Protein AF-A0A9E4Y314-F1 (afdb_monomer)

Nearest PDB structures (foldseek):
  3gw4-assembly1_A  TM=5.616E-01  e=1.636E-01  Deinococcus radiodurans R1 = ATCC 13939 = DSM 20539
  3q15-assembly1_A-2  TM=6.155E-01  e=6.252E-01  Bacillus subtilis
  4i1a-assembly3_A  TM=6.373E-01  e=1.222E+00  Bacillus subtilis subsp. subtilis str. 168
  8rte-assembly1_A  TM=6.343E-01  e=1.282E+00  Bacillus phage phi105
  8rsv-assembly2_B  TM=5.060E-01  e=5.960E-01  Bacillus phage phi3T

Solvent-accessible surface area (backbone atoms only — not comparable to full-atom values): 9136 Å² total; per-residue (Å²): 133,78,96,61,68,40,70,50,34,52,49,45,53,49,35,52,49,24,50,75,70,67,37,61,63,64,42,47,54,53,48,53,54,30,49,52,42,27,74,73,66,38,61,62,30,52,67,39,37,38,31,42,35,49,12,49,49,27,44,64,71,66,39,20,60,58,13,33,70,32,28,57,74,34,62,79,49,49,73,79,38,40,64,55,70,80,72,48,46,60,60,50,52,51,39,41,51,21,22,54,74,50,68,38,18,68,62,31,32,54,53,36,54,55,49,48,75,78,44,88,44,56,68,52,37,39,52,35,17,52,20,30,45,72,62,71,35,60,71,60,14,51,53,33,39,52,50,21,53,53,50,42,57,76,75,64,76,82,50,75,66,60,58,54,48,55,54,57,66,67,68,76,116

Radius of gyration: 17.73 Å; Cα contacts (8 Å, |Δi|>4): 183; chains: 1; bounding box: 46×33×45 Å

Mean predicted aligned error: 6.97 Å

Secondary structure (DSSP, 8-state):
--SS--HHHHHHHHHHHHHHHT-HHHHHHHHHHHHHHHHTT-HHIIIIIHHHHHHHHHHHTT-HHHHHHHHHHHHTTGGGG-S-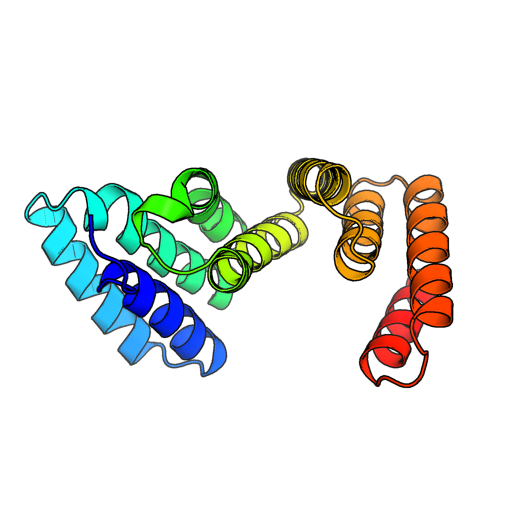HHHHHHHHHHHHHHHHHTT-HHHHHHHHHHHHHHS--HHHHHHHHHHHHHTT-HHHHHHHHHHHHHHHHHHH---HHHHHHHHHHHT--

pLDDT: mean 88.71, std 15.87, range [37.44, 98.81]

Foldseek 3Di:
DDDDQDPLLVLLVVLLVCLVVVVVVVLVVSLVVLVVCVVVPPCCSVQARNLSSVLSVCLSVLVLVSNLVSLVSRLVPVCSRPDDPVSSVVSVVSNLVSCLSVLVLVVNLVSLVVVCVVPPDLVSLLSNLSSCVSVVNNVVSVVSNVVSLVVCVVVPPDDPVNVVSVVVVVVPD

Sequence (173 aa):
AAKGSGPAFRDGHAALAFAGTGDHEAMGQLRDRLKVLAGQGDPLAQEMTLPLVSGIAAFAEGSYNEAVRLLEPVCQQLERIGGSHAQREVFEDTLLEAYLRAEQFDKGEDMLRTRLSRRASVRDTFWLGRAQSGNHQPDQARSTFQQAAKSWEEYGAASPEYDNLNRLASQSV

Structure (mmCIF, N/CA/C/O backbone):
data_AF-A0A9E4Y314-F1
#
_entry.id   AF-A0A9E4Y314-F1
#
loop_
_atom_site.group_PDB
_atom_site.id
_atom_site.type_symbol
_atom_site.label_atom_id
_atom_site.label_alt_id
_atom_site.label_comp_id
_atom_site.label_asym_id
_atom_site.label_entity_id
_atom_site.label_seq_id
_atom_site.pdbx_PDB_ins_code
_atom_site.Cartn_x
_atom_site.Cartn_y
_atom_site.Cartn_z
_atom_site.occupancy
_atom_site.B_iso_or_equiv
_atom_site.auth_seq_id
_atom_site.auth_comp_id
_atom_site.auth_asym_id
_atom_site.auth_atom_id
_atom_site.pdbx_PDB_model_num
ATOM 1 N N . ALA A 1 1 ? -5.759 19.504 14.795 1.00 38.31 1 ALA A N 1
ATOM 2 C CA . ALA A 1 1 ? -5.801 18.239 15.558 1.00 38.31 1 ALA A CA 1
ATOM 3 C C . ALA A 1 1 ? -4.420 17.574 15.496 1.00 38.31 1 ALA A C 1
ATOM 5 O O . ALA A 1 1 ? -3.663 17.895 14.591 1.00 38.31 1 ALA A O 1
ATOM 6 N N . ALA A 1 2 ? -4.063 16.796 16.519 1.00 37.44 2 ALA A N 1
ATOM 7 C CA . ALA A 1 2 ? -2.716 16.548 17.056 1.00 37.44 2 ALA A CA 1
ATOM 8 C C . ALA A 1 2 ? -1.556 16.224 16.079 1.00 37.44 2 ALA A C 1
ATOM 10 O O . ALA A 1 2 ? -1.651 15.350 15.224 1.00 37.44 2 ALA A O 1
ATOM 11 N N . LYS A 1 3 ? -0.406 16.879 16.316 1.00 42.16 3 LYS A N 1
ATOM 12 C CA . LYS A 1 3 ? 0.928 16.500 15.819 1.00 42.16 3 LYS A CA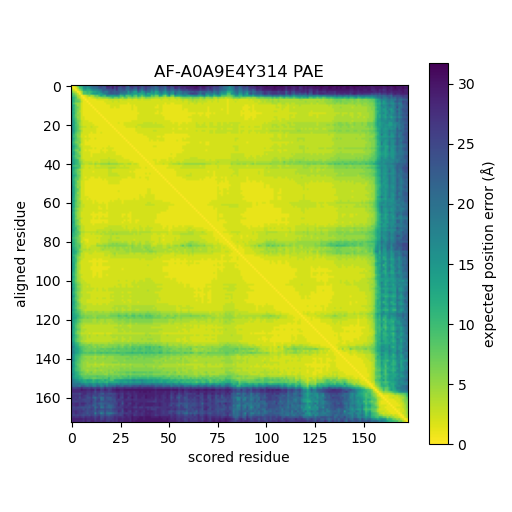 1
ATOM 13 C C . LYS A 1 3 ? 1.385 15.221 16.541 1.00 42.16 3 LYS A C 1
ATOM 15 O O . LYS A 1 3 ? 1.962 15.299 17.620 1.00 42.16 3 LYS A O 1
ATOM 20 N N . GLY A 1 4 ? 1.090 14.060 15.963 1.00 45.91 4 GLY A N 1
ATOM 21 C CA . GLY A 1 4 ? 1.555 12.747 16.422 1.00 45.91 4 GLY A CA 1
ATOM 22 C C . GLY A 1 4 ? 0.751 11.613 15.785 1.00 45.91 4 GLY A C 1
ATOM 23 O O . GLY A 1 4 ? -0.450 11.753 15.576 1.00 45.91 4 GLY A O 1
ATOM 24 N N . SER A 1 5 ? 1.400 10.494 15.456 1.00 61.16 5 SER A N 1
ATOM 25 C CA . SER A 1 5 ? 0.718 9.323 14.897 1.00 61.16 5 SER A CA 1
ATOM 26 C C . SER A 1 5 ? -0.245 8.691 15.913 1.00 61.16 5 SER A C 1
ATOM 28 O O . SER A 1 5 ? 0.181 8.179 16.960 1.00 61.16 5 SER A O 1
ATOM 30 N N . GLY A 1 6 ? -1.543 8.734 15.597 1.00 77.75 6 GLY A N 1
ATOM 31 C CA . GLY A 1 6 ? -2.617 8.162 16.411 1.00 77.75 6 GLY A CA 1
ATOM 32 C C . GLY A 1 6 ? -2.695 6.628 16.333 1.00 77.75 6 GLY A C 1
ATOM 33 O O . GLY A 1 6 ? -1.935 6.013 15.582 1.00 77.75 6 GLY A O 1
ATOM 34 N N . PRO A 1 7 ? -3.608 6.000 17.099 1.00 86.31 7 PRO A N 1
ATOM 35 C CA . PRO A 1 7 ? -3.787 4.545 17.117 1.00 86.31 7 PRO A CA 1
ATOM 36 C C . PRO A 1 7 ? -4.001 3.937 15.725 1.00 86.31 7 PRO A C 1
ATOM 38 O O . PRO A 1 7 ? -3.322 2.978 15.386 1.00 86.31 7 PRO A O 1
ATOM 41 N N . ALA A 1 8 ? -4.828 4.560 14.878 1.00 91.81 8 ALA A N 1
ATOM 42 C CA . ALA A 1 8 ? -5.113 4.077 13.523 1.00 91.81 8 ALA A CA 1
ATOM 43 C C . ALA A 1 8 ? -3.859 3.949 12.636 1.00 91.81 8 ALA A C 1
ATOM 45 O O . ALA A 1 8 ? -3.680 2.954 11.938 1.00 91.81 8 ALA A O 1
ATOM 46 N N . PHE A 1 9 ? -2.949 4.926 12.694 1.00 92.81 9 PHE A N 1
ATOM 47 C CA . PHE A 1 9 ? -1.676 4.849 11.974 1.00 92.81 9 PHE A CA 1
ATOM 48 C C . PHE A 1 9 ? -0.791 3.712 12.489 1.00 92.81 9 PHE A C 1
ATOM 50 O O . PHE A 1 9 ? -0.182 2.992 11.700 1.00 92.81 9 PHE A O 1
ATOM 57 N N . ARG A 1 10 ? -0.716 3.537 13.815 1.00 94.94 10 ARG A N 1
ATOM 58 C CA . ARG A 1 10 ? 0.069 2.446 14.413 1.00 94.94 10 ARG A CA 1
ATOM 59 C C . ARG A 1 10 ? -0.504 1.090 14.032 1.00 94.94 10 ARG A C 1
ATOM 61 O O . ARG A 1 10 ? 0.270 0.200 13.715 1.00 94.94 10 ARG A O 1
ATOM 68 N N . ASP A 1 11 ? -1.827 0.969 14.003 1.00 97.06 11 ASP A N 1
ATOM 69 C CA . ASP A 1 11 ? -2.532 -0.246 13.602 1.00 97.06 11 ASP A CA 1
ATOM 70 C C . ASP A 1 11 ? -2.239 -0.607 12.139 1.00 97.06 11 ASP A C 1
ATOM 72 O O . ASP A 1 11 ? -1.921 -1.758 11.850 1.00 97.06 11 ASP A O 1
ATOM 76 N N . GLY A 1 12 ? -2.240 0.372 11.226 1.00 97.12 12 GLY A N 1
ATOM 77 C CA . GLY A 1 12 ? -1.845 0.149 9.830 1.00 97.12 12 GLY A CA 1
ATOM 78 C C . GLY A 1 12 ? -0.401 -0.354 9.689 1.00 97.12 12 GLY A C 1
ATOM 79 O O . GLY A 1 12 ? -0.144 -1.321 8.975 1.00 97.12 12 GLY A O 1
ATOM 80 N N . HIS A 1 13 ? 0.551 0.247 10.408 1.00 97.19 13 HIS A N 1
ATOM 81 C CA . HIS A 1 13 ? 1.945 -0.216 10.386 1.00 97.19 13 HIS A CA 1
ATOM 82 C C . HIS A 1 13 ? 2.153 -1.559 11.096 1.00 97.19 13 HIS A C 1
ATOM 84 O O . HIS A 1 13 ? 2.971 -2.359 10.646 1.00 97.19 13 HIS A O 1
ATOM 90 N N . ALA A 1 14 ? 1.414 -1.830 12.172 1.00 97.56 14 ALA A N 1
ATOM 91 C CA . ALA A 1 14 ? 1.424 -3.129 12.833 1.00 97.56 14 ALA A CA 1
ATOM 92 C C . ALA A 1 14 ? 0.917 -4.221 11.884 1.00 97.56 14 ALA A C 1
ATOM 94 O O . ALA A 1 14 ? 1.549 -5.264 11.774 1.00 97.56 14 ALA A O 1
ATOM 95 N N . ALA A 1 15 ? -0.148 -3.952 11.121 1.00 98.38 15 ALA A N 1
ATOM 96 C CA . ALA A 1 15 ? -0.640 -4.872 10.101 1.00 98.38 15 ALA A CA 1
ATOM 97 C C . ALA A 1 15 ? 0.423 -5.182 9.033 1.00 98.38 15 ALA A C 1
ATOM 99 O O . ALA A 1 15 ? 0.606 -6.346 8.688 1.00 98.38 15 ALA A O 1
ATOM 100 N N . LEU A 1 16 ? 1.174 -4.179 8.557 1.00 98.00 16 LEU A N 1
ATOM 101 C CA . LEU A 1 16 ? 2.301 -4.416 7.643 1.00 98.00 16 LEU A CA 1
ATOM 102 C C . LEU A 1 16 ? 3.388 -5.293 8.277 1.00 98.00 16 LEU A C 1
ATOM 104 O O . LEU A 1 16 ? 3.906 -6.190 7.616 1.00 98.00 16 LEU A O 1
ATOM 108 N N . ALA A 1 17 ? 3.720 -5.057 9.550 1.00 97.94 17 ALA A N 1
ATOM 109 C CA . ALA A 1 17 ? 4.701 -5.866 10.267 1.00 97.94 17 ALA A CA 1
ATOM 110 C C . ALA A 1 17 ? 4.233 -7.323 10.404 1.00 97.94 17 ALA A C 1
ATOM 112 O O . ALA A 1 17 ? 4.971 -8.226 10.026 1.00 97.94 17 ALA A O 1
ATOM 113 N N . PHE A 1 18 ? 2.994 -7.546 10.852 1.00 98.06 18 PHE A N 1
ATOM 114 C CA . PHE A 1 18 ? 2.415 -8.883 10.995 1.00 98.06 18 PHE A CA 1
ATOM 115 C C . PHE A 1 18 ? 2.323 -9.619 9.657 1.00 98.06 18 PHE A C 1
ATOM 117 O O . PHE A 1 18 ? 2.657 -10.798 9.582 1.00 98.06 18 PHE A O 1
ATOM 124 N N . ALA A 1 19 ? 1.935 -8.923 8.585 1.00 96.88 19 ALA A N 1
ATOM 125 C CA . ALA A 1 19 ? 1.947 -9.477 7.235 1.00 96.88 19 ALA A CA 1
ATOM 126 C C . ALA A 1 19 ? 3.364 -9.886 6.800 1.00 96.88 19 ALA A C 1
ATOM 128 O O . ALA A 1 19 ? 3.556 -10.988 6.292 1.00 96.88 19 ALA A O 1
ATOM 129 N N . GLY A 1 20 ? 4.362 -9.029 7.036 1.00 93.69 20 GLY A N 1
ATOM 130 C CA . GLY A 1 20 ? 5.756 -9.292 6.675 1.00 93.69 20 GLY A CA 1
ATOM 131 C C . GLY A 1 20 ? 6.410 -10.427 7.470 1.00 93.69 20 GLY A C 1
ATOM 132 O O . GLY A 1 20 ? 7.311 -11.084 6.954 1.00 93.69 20 GLY A O 1
ATOM 133 N N . THR A 1 21 ? 5.961 -10.680 8.703 1.00 96.44 21 THR A N 1
ATOM 134 C CA . THR A 1 21 ? 6.472 -11.767 9.555 1.00 96.44 21 THR A CA 1
ATOM 135 C C . THR A 1 21 ? 5.626 -13.039 9.513 1.00 96.44 21 THR A C 1
ATOM 137 O O . THR A 1 21 ? 6.002 -14.021 10.148 1.00 96.44 21 THR A O 1
ATOM 140 N N . GLY A 1 22 ? 4.493 -13.043 8.802 1.00 95.12 22 GLY A N 1
ATOM 141 C CA . GLY A 1 22 ? 3.546 -14.164 8.808 1.00 95.12 22 GLY A CA 1
ATOM 142 C C . GLY A 1 22 ? 2.836 -14.365 10.154 1.00 95.12 22 GLY A C 1
ATOM 143 O O . GLY A 1 22 ? 2.408 -15.474 10.469 1.00 95.12 22 GLY A O 1
ATOM 144 N N . ASP A 1 23 ? 2.717 -13.314 10.970 1.00 97.94 23 ASP A N 1
ATOM 145 C CA . ASP A 1 23 ? 2.039 -13.372 12.270 1.00 97.94 23 ASP A CA 1
ATOM 146 C C . ASP A 1 23 ? 0.516 -13.262 12.093 1.00 97.94 23 ASP A C 1
ATOM 148 O O . ASP A 1 23 ? -0.117 -12.219 12.294 1.00 97.94 23 ASP A O 1
ATOM 152 N N . HIS A 1 24 ? -0.078 -14.369 11.649 1.00 96.50 24 HIS A N 1
ATOM 153 C CA . HIS A 1 24 ? -1.514 -14.464 11.400 1.00 96.50 24 HIS A CA 1
ATOM 154 C C . HIS A 1 24 ? -2.348 -14.310 12.681 1.00 96.50 24 HIS A C 1
ATOM 156 O O . HIS A 1 24 ? -3.481 -13.826 12.614 1.00 96.50 24 HIS A O 1
ATOM 162 N N . GLU A 1 25 ? -1.802 -14.686 13.842 1.00 97.75 25 GLU A N 1
ATOM 163 C CA . GLU A 1 25 ? -2.494 -14.565 15.125 1.00 97.75 25 GLU A CA 1
ATOM 164 C C . GLU A 1 25 ? -2.630 -13.094 15.529 1.00 97.75 25 GLU A C 1
ATOM 166 O O . GLU A 1 25 ? -3.748 -12.621 15.761 1.00 97.75 25 GLU A O 1
ATOM 171 N N . ALA A 1 26 ? -1.526 -12.341 15.539 1.00 98.00 26 ALA A N 1
ATOM 172 C CA . ALA A 1 26 ? -1.553 -10.922 15.876 1.00 98.00 26 ALA A CA 1
ATOM 173 C C . ALA A 1 26 ? -2.386 -10.111 14.869 1.00 98.00 26 ALA A C 1
ATOM 175 O O . ALA A 1 26 ? -3.153 -9.224 15.262 1.00 98.00 26 ALA A O 1
ATOM 176 N N . MET A 1 27 ? -2.316 -10.456 13.576 1.00 98.50 27 MET A N 1
ATOM 177 C CA . MET A 1 27 ? -3.190 -9.879 12.549 1.00 98.50 27 MET A CA 1
ATOM 178 C C . MET A 1 27 ? -4.676 -10.151 12.842 1.00 98.50 27 MET A C 1
ATOM 180 O O . MET A 1 27 ? -5.509 -9.246 12.729 1.00 98.50 27 MET A O 1
ATOM 184 N N . GLY A 1 28 ? -5.024 -11.379 13.236 1.00 97.88 28 GLY A N 1
ATOM 185 C CA . GLY A 1 28 ? -6.386 -11.762 13.612 1.00 97.88 28 GLY A CA 1
ATOM 186 C C . GLY A 1 28 ? -6.906 -10.963 14.808 1.00 97.88 28 GLY A C 1
ATOM 187 O O . GLY A 1 28 ? -7.956 -10.326 14.714 1.00 97.88 28 GLY A O 1
ATOM 188 N N . GLN A 1 29 ? -6.125 -10.902 15.890 1.00 98.44 29 GLN A N 1
ATOM 189 C CA . GLN A 1 29 ? -6.466 -10.141 17.097 1.00 98.44 29 GLN A CA 1
ATOM 190 C C . GLN A 1 29 ? -6.661 -8.645 16.800 1.00 98.44 29 GLN A C 1
ATOM 192 O O . GLN A 1 29 ? -7.615 -8.024 17.281 1.00 98.44 29 GLN A O 1
ATOM 197 N N . LEU A 1 30 ? -5.787 -8.063 15.969 1.00 98.44 30 LEU A N 1
ATOM 198 C CA . LEU A 1 30 ? -5.905 -6.675 15.526 1.00 98.44 30 LEU A CA 1
ATOM 199 C C . LEU A 1 30 ? -7.217 -6.439 14.764 1.00 98.44 30 LEU A C 1
ATOM 201 O O . LEU A 1 30 ? -7.951 -5.497 15.074 1.00 98.44 30 LEU A O 1
ATOM 205 N N . ARG A 1 31 ? -7.539 -7.304 13.795 1.00 98.44 31 ARG A N 1
ATOM 206 C CA . ARG A 1 31 ? -8.779 -7.213 13.011 1.00 98.44 31 ARG A CA 1
ATOM 207 C C . ARG A 1 31 ? -10.016 -7.357 13.886 1.00 98.44 31 ARG A C 1
ATOM 209 O O . ARG A 1 31 ? -10.960 -6.593 13.709 1.00 98.44 31 ARG A O 1
ATOM 216 N N . ASP A 1 32 ? -10.025 -8.291 14.828 1.00 98.31 32 ASP A N 1
ATOM 217 C CA . ASP A 1 32 ? -11.185 -8.523 15.690 1.00 98.31 32 ASP A CA 1
ATOM 218 C C . ASP A 1 32 ? -11.444 -7.346 16.629 1.00 98.31 32 ASP A C 1
ATOM 220 O O . ASP A 1 32 ? -12.584 -6.887 16.736 1.00 98.31 32 ASP A O 1
ATOM 224 N N . ARG A 1 33 ? -10.391 -6.753 17.204 1.00 98.19 33 ARG A N 1
ATOM 225 C CA . ARG A 1 33 ? -10.518 -5.497 17.958 1.00 98.19 33 ARG A CA 1
ATOM 226 C C . ARG A 1 33 ? -11.116 -4.378 17.100 1.00 98.19 33 ARG A C 1
ATOM 228 O O . ARG A 1 33 ? -12.002 -3.661 17.560 1.00 98.19 33 ARG A O 1
ATOM 235 N N . LEU A 1 34 ? -10.652 -4.221 15.859 1.00 97.94 34 LEU A N 1
ATOM 236 C CA . LEU A 1 34 ? -11.150 -3.185 14.948 1.00 97.94 34 LEU A CA 1
ATOM 237 C C . LEU A 1 34 ? -12.604 -3.428 14.515 1.00 97.94 34 LEU A C 1
ATOM 239 O O . LEU A 1 34 ? -13.365 -2.468 14.405 1.00 97.94 34 LEU A O 1
ATOM 243 N N . LYS A 1 35 ? -13.022 -4.689 14.334 1.00 98.31 35 LYS A N 1
ATOM 244 C CA . LYS A 1 35 ? -14.432 -5.046 14.090 1.00 98.31 35 LYS A CA 1
ATOM 245 C C . LYS A 1 35 ? -15.324 -4.649 15.262 1.00 98.31 35 LYS A C 1
ATOM 247 O O . LYS A 1 35 ? -16.409 -4.127 15.029 1.00 98.31 35 LYS A O 1
ATOM 252 N N . VAL A 1 36 ? -14.874 -4.863 16.502 1.00 97.94 36 VAL A N 1
ATOM 253 C CA . VAL A 1 36 ? -15.623 -4.441 17.697 1.00 97.94 36 VAL A CA 1
ATOM 254 C C . VAL A 1 36 ? -15.799 -2.922 17.717 1.00 97.94 36 VAL A C 1
ATOM 256 O O . VAL A 1 36 ? -16.922 -2.457 17.884 1.00 97.94 36 VAL A O 1
ATOM 259 N N . LEU A 1 37 ? -14.732 -2.151 17.481 1.00 96.25 37 LEU A N 1
ATOM 260 C CA . LEU A 1 37 ? -14.808 -0.683 17.432 1.00 96.25 37 LEU A CA 1
ATOM 261 C C . LEU A 1 37 ? -15.751 -0.187 16.326 1.00 96.25 37 LEU A C 1
ATOM 263 O O . LEU A 1 37 ? -16.604 0.662 16.576 1.00 96.25 37 LEU A O 1
ATOM 267 N N . ALA A 1 38 ? -15.652 -0.760 15.124 1.00 96.50 38 ALA A N 1
ATOM 268 C CA . ALA A 1 38 ? -16.556 -0.439 14.022 1.00 96.50 38 ALA A CA 1
ATOM 269 C C . ALA A 1 38 ? -18.019 -0.789 14.362 1.00 96.50 38 ALA A C 1
ATOM 271 O O . ALA A 1 38 ? -18.919 0.007 14.112 1.00 96.50 38 ALA A O 1
ATOM 272 N N . GLY A 1 39 ? -18.263 -1.942 14.995 1.00 96.75 39 GLY A N 1
ATOM 273 C CA . GLY A 1 39 ? -19.595 -2.360 15.447 1.00 96.75 39 GLY A CA 1
ATOM 274 C C . GLY A 1 39 ? -20.176 -1.491 16.569 1.00 96.75 39 GLY A C 1
ATOM 275 O O . GLY A 1 39 ? -21.392 -1.421 16.723 1.00 96.75 39 GLY A O 1
ATOM 276 N N . GLN A 1 40 ? -19.322 -0.798 17.324 1.00 96.88 40 GLN A N 1
ATOM 277 C CA . GLN A 1 40 ? -19.709 0.203 18.324 1.00 96.88 40 GLN A CA 1
ATOM 278 C C . GLN A 1 40 ? -19.934 1.601 17.721 1.00 96.88 40 GLN A C 1
ATOM 280 O O . GLN A 1 40 ? -20.282 2.527 18.451 1.00 96.88 40 GLN A O 1
ATOM 285 N N . GLY A 1 41 ? -19.768 1.756 16.404 1.00 94.56 41 GLY A N 1
ATOM 286 C CA . GLY A 1 41 ? -20.012 3.005 15.689 1.00 94.56 41 GLY A CA 1
ATOM 287 C C . GLY A 1 41 ? -18.819 3.959 15.640 1.00 94.56 41 GLY A C 1
ATOM 288 O O . GLY A 1 41 ? -19.032 5.146 15.409 1.00 94.56 41 GLY A O 1
ATOM 289 N N . ASP A 1 42 ? -17.580 3.490 15.851 1.00 95.19 42 ASP A N 1
ATOM 290 C CA . ASP A 1 42 ? -16.385 4.307 15.597 1.00 95.19 42 ASP A CA 1
ATOM 291 C C . ASP A 1 42 ? -16.197 4.503 14.075 1.00 95.19 42 ASP A C 1
ATOM 293 O O . ASP A 1 42 ? -15.854 3.544 13.368 1.00 95.19 42 ASP A O 1
ATOM 297 N N . PRO A 1 43 ? -16.376 5.732 13.546 1.00 93.56 43 PRO A N 1
ATOM 298 C CA . PRO A 1 43 ? -16.316 5.978 12.108 1.00 93.56 43 PRO A CA 1
ATOM 299 C C . PRO A 1 43 ? -14.895 5.850 11.550 1.00 93.56 43 PRO A C 1
ATOM 301 O O . PRO A 1 43 ? -14.718 5.454 10.400 1.00 93.56 43 PRO A O 1
ATOM 304 N N . LEU A 1 44 ? -13.854 6.142 12.341 1.00 94.81 44 LEU A N 1
ATOM 305 C CA . LEU A 1 44 ? -12.469 5.999 11.891 1.00 94.81 44 LEU A CA 1
ATOM 306 C C . LEU A 1 44 ? -12.069 4.519 11.827 1.00 94.81 44 LEU A C 1
ATOM 308 O O . LEU A 1 44 ? -11.322 4.116 10.930 1.00 94.81 44 LEU A O 1
ATOM 312 N N . ALA A 1 45 ? -12.569 3.695 12.748 1.00 95.81 45 ALA A N 1
ATOM 313 C CA . ALA A 1 45 ? -12.405 2.249 12.663 1.00 95.81 45 ALA A CA 1
ATOM 314 C C . ALA A 1 45 ? -13.147 1.687 11.442 1.00 95.81 45 ALA A C 1
ATOM 316 O O . ALA A 1 45 ? -12.535 0.976 10.649 1.00 95.81 45 ALA A O 1
ATOM 317 N N . GLN A 1 46 ? -14.422 2.046 11.263 1.00 96.00 46 GLN A N 1
ATOM 318 C CA . GLN A 1 46 ? -15.280 1.526 10.198 1.00 96.00 46 GLN A CA 1
ATOM 319 C C . GLN A 1 46 ? -14.815 1.927 8.792 1.00 96.00 46 GLN A C 1
ATOM 321 O O . GLN A 1 46 ? -14.745 1.075 7.909 1.00 96.00 46 GLN A O 1
ATOM 326 N N . GLU A 1 47 ? -14.515 3.207 8.573 1.00 95.81 47 GLU A N 1
ATOM 327 C CA . GLU A 1 47 ? -14.255 3.741 7.231 1.00 95.81 47 GLU A CA 1
ATOM 328 C C . GLU A 1 47 ? -12.787 3.646 6.819 1.00 95.81 47 GLU A C 1
ATOM 330 O O . GLU A 1 47 ? -12.499 3.557 5.631 1.00 95.81 47 GLU A O 1
ATOM 335 N N . MET A 1 48 ? -11.858 3.680 7.782 1.00 96.69 48 MET A N 1
ATOM 336 C CA . MET A 1 48 ? -10.426 3.788 7.486 1.00 96.69 48 MET A CA 1
ATOM 337 C C . MET A 1 48 ? -9.629 2.596 8.000 1.00 96.69 48 MET A C 1
ATOM 339 O O . MET A 1 48 ? -8.965 1.910 7.227 1.00 96.69 48 MET A O 1
ATOM 343 N N . THR A 1 49 ? -9.666 2.337 9.306 1.00 97.44 49 THR A N 1
ATOM 344 C CA . THR A 1 49 ? -8.656 1.477 9.944 1.00 97.44 49 THR A CA 1
ATOM 345 C C . THR A 1 49 ? -8.937 -0.004 9.702 1.00 97.44 49 THR A C 1
ATOM 347 O O . THR A 1 49 ? -8.026 -0.753 9.357 1.00 97.44 49 THR A O 1
ATOM 350 N N . LEU A 1 50 ? -10.196 -0.436 9.828 1.00 98.31 50 LEU A N 1
ATOM 351 C CA . LEU A 1 50 ? -10.582 -1.822 9.573 1.00 98.31 50 LEU A CA 1
ATOM 352 C C . LEU A 1 50 ? -10.411 -2.214 8.093 1.00 98.31 50 LEU A C 1
ATOM 354 O O . LEU A 1 50 ? -9.823 -3.276 7.862 1.00 98.31 50 LEU A O 1
ATOM 358 N N . PRO A 1 51 ? -10.849 -1.415 7.095 1.00 98.44 51 PRO A N 1
ATOM 359 C CA . PRO A 1 51 ? -10.589 -1.731 5.692 1.00 98.44 51 PRO A CA 1
ATOM 360 C C . PRO A 1 51 ? -9.096 -1.717 5.356 1.00 98.44 51 PRO A C 1
ATOM 362 O O . PRO A 1 51 ? -8.637 -2.637 4.688 1.00 98.44 51 PRO A O 1
ATOM 365 N N . LEU A 1 52 ? -8.316 -0.763 5.884 1.00 98.50 52 LEU A N 1
ATOM 366 C CA . LEU A 1 52 ? -6.864 -0.719 5.676 1.00 98.50 52 LEU A CA 1
ATOM 367 C C . LEU A 1 52 ? -6.176 -1.998 6.174 1.00 98.50 52 LEU A C 1
ATOM 369 O O . LEU A 1 52 ? -5.477 -2.664 5.414 1.00 98.50 52 LEU A O 1
ATOM 373 N N . VAL A 1 53 ? -6.407 -2.374 7.436 1.00 98.62 53 VAL A N 1
ATOM 374 C CA . VAL A 1 53 ? -5.810 -3.581 8.030 1.00 98.62 53 VAL A CA 1
ATOM 375 C C . VAL A 1 53 ? -6.297 -4.846 7.322 1.00 98.62 53 VAL A C 1
ATOM 377 O O . VAL A 1 53 ? -5.506 -5.745 7.045 1.00 98.62 53 VAL A O 1
ATOM 380 N N . SER A 1 54 ? -7.588 -4.921 6.994 1.00 98.75 54 SER A N 1
ATOM 381 C CA . SER A 1 54 ? -8.148 -6.084 6.297 1.00 98.75 54 SER A CA 1
ATOM 382 C C . SER A 1 54 ? -7.616 -6.206 4.868 1.00 98.75 54 SER A C 1
ATOM 384 O O . SER A 1 54 ? -7.373 -7.317 4.412 1.00 98.75 54 SER A O 1
ATOM 386 N N . GLY A 1 55 ? -7.386 -5.087 4.179 1.00 98.75 55 GLY A N 1
ATOM 387 C CA . GLY A 1 55 ? -6.794 -5.062 2.845 1.00 98.75 55 GLY A CA 1
ATOM 388 C C . GLY A 1 55 ? -5.329 -5.500 2.843 1.00 98.75 55 GLY A C 1
ATOM 389 O O . GLY A 1 55 ? -4.926 -6.269 1.975 1.00 98.75 55 GLY A O 1
ATOM 390 N N . ILE A 1 56 ? -4.552 -5.096 3.854 1.00 98.75 56 ILE A N 1
ATOM 391 C CA . ILE A 1 56 ? -3.176 -5.582 4.058 1.00 98.75 56 ILE A CA 1
ATOM 392 C C . ILE A 1 56 ? -3.166 -7.095 4.323 1.00 98.75 56 ILE 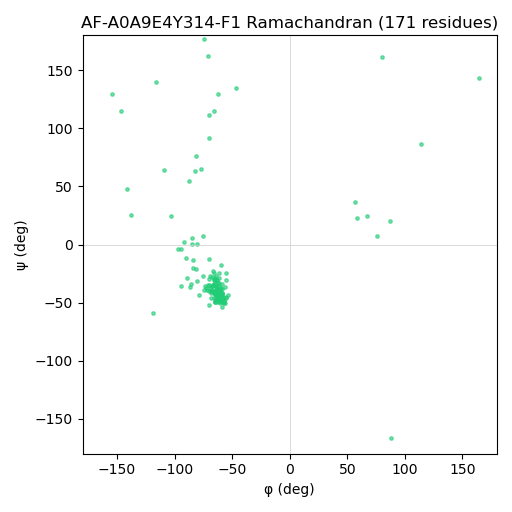A C 1
ATOM 394 O O . ILE A 1 56 ? -2.350 -7.812 3.746 1.00 98.75 56 ILE A O 1
ATOM 398 N N . ALA A 1 57 ? -4.087 -7.600 5.152 1.00 98.69 57 ALA A N 1
ATOM 399 C CA . ALA A 1 57 ? -4.221 -9.038 5.391 1.00 98.69 57 ALA A CA 1
ATOM 400 C C . ALA A 1 57 ? -4.576 -9.800 4.102 1.00 98.69 57 ALA A C 1
ATOM 402 O O . ALA A 1 57 ? -3.901 -10.767 3.760 1.00 98.69 57 ALA A O 1
ATOM 403 N N . ALA A 1 58 ? -5.561 -9.316 3.338 1.00 98.75 58 ALA A N 1
ATOM 404 C CA . ALA A 1 58 ? -5.940 -9.908 2.056 1.00 98.75 58 ALA A CA 1
ATOM 405 C C . ALA A 1 58 ? -4.770 -9.923 1.057 1.00 98.75 58 ALA A C 1
ATOM 407 O O . ALA A 1 58 ? -4.579 -10.906 0.343 1.00 98.75 58 ALA A O 1
ATOM 408 N N . PHE A 1 59 ? -3.954 -8.864 1.033 1.00 98.69 59 PHE A N 1
ATOM 409 C CA . PHE A 1 59 ? -2.744 -8.812 0.213 1.00 98.69 59 PHE A CA 1
ATOM 410 C C . PHE A 1 59 ? -1.739 -9.899 0.618 1.00 98.69 59 PHE A C 1
ATOM 412 O O . PHE A 1 59 ? -1.228 -10.613 -0.245 1.00 98.69 59 PHE A O 1
ATOM 419 N N . ALA A 1 60 ? -1.486 -10.054 1.922 1.00 97.75 60 ALA A N 1
ATOM 420 C CA . ALA A 1 60 ? -0.577 -11.070 2.455 1.00 97.75 60 ALA A CA 1
ATOM 421 C C . ALA A 1 60 ? -1.047 -12.504 2.149 1.00 97.75 60 ALA A C 1
ATOM 423 O O . ALA A 1 60 ? -0.232 -13.390 1.910 1.00 97.75 60 ALA A O 1
ATOM 424 N N . GLU A 1 61 ? -2.362 -12.716 2.102 1.00 97.50 61 GLU A N 1
ATOM 425 C CA . GLU A 1 61 ? -3.001 -13.993 1.760 1.00 97.50 61 GLU A CA 1
ATOM 426 C C . GLU A 1 61 ? -3.065 -14.256 0.240 1.00 97.50 61 GLU A C 1
ATOM 428 O O . GLU A 1 61 ? -3.596 -15.278 -0.190 1.00 97.50 61 GLU A O 1
ATOM 433 N N . GLY A 1 62 ? -2.555 -13.345 -0.598 1.00 97.75 62 GLY A N 1
ATOM 434 C CA . GLY A 1 62 ? -2.612 -13.461 -2.060 1.00 97.75 62 GLY A CA 1
ATOM 435 C C . GLY A 1 62 ? -3.985 -13.151 -2.669 1.00 97.75 62 GLY A C 1
ATOM 436 O O . GLY A 1 62 ? -4.184 -13.303 -3.873 1.00 97.75 62 GLY A O 1
ATOM 437 N N . SER A 1 63 ? -4.937 -12.674 -1.865 1.00 98.56 63 SER A N 1
ATOM 438 C CA . SER A 1 63 ? -6.279 -12.279 -2.301 1.00 98.56 63 SER A CA 1
ATOM 439 C C . SER A 1 63 ? -6.268 -10.859 -2.879 1.00 98.56 63 SER A C 1
ATOM 441 O O . SER A 1 63 ? -6.890 -9.941 -2.346 1.00 98.56 63 SER A O 1
ATOM 443 N N . TYR A 1 64 ? -5.537 -10.652 -3.978 1.00 98.62 64 TYR A N 1
ATOM 444 C CA . TYR A 1 64 ? -5.216 -9.313 -4.492 1.00 98.62 64 TYR A CA 1
ATOM 445 C C . TYR A 1 64 ? -6.438 -8.490 -4.922 1.00 98.62 64 TYR A C 1
ATOM 447 O O . TYR A 1 64 ? -6.490 -7.295 -4.648 1.00 98.62 64 TYR A O 1
ATOM 455 N N . ASN A 1 65 ? -7.461 -9.114 -5.518 1.00 98.69 65 ASN A N 1
ATOM 456 C CA . ASN A 1 65 ? -8.711 -8.415 -5.848 1.00 98.69 65 ASN A CA 1
ATOM 457 C C . ASN A 1 65 ? -9.441 -7.899 -4.596 1.00 98.69 65 ASN A C 1
ATOM 459 O O . ASN A 1 65 ? -9.986 -6.796 -4.602 1.00 98.69 65 ASN A O 1
ATOM 463 N N . GLU A 1 66 ? -9.419 -8.671 -3.509 1.00 98.75 66 GLU A N 1
ATOM 464 C CA . GLU A 1 66 ? -10.009 -8.258 -2.235 1.00 98.75 66 GLU A CA 1
ATOM 465 C C . GLU A 1 66 ? -9.175 -7.161 -1.565 1.00 98.75 66 GLU A C 1
ATOM 467 O O . GLU A 1 66 ? -9.727 -6.189 -1.048 1.00 98.75 66 GLU A O 1
ATOM 472 N N . ALA A 1 67 ? -7.846 -7.265 -1.646 1.00 98.81 67 ALA A N 1
ATOM 473 C CA . ALA A 1 67 ? -6.948 -6.207 -1.204 1.00 98.81 67 ALA A CA 1
ATOM 474 C C . ALA A 1 67 ? -7.253 -4.888 -1.926 1.00 98.81 67 ALA A C 1
ATOM 476 O O . ALA A 1 67 ? -7.451 -3.875 -1.263 1.00 98.81 67 ALA A O 1
ATOM 477 N N . VAL A 1 68 ? -7.385 -4.901 -3.258 1.00 98.75 68 VAL A N 1
ATOM 478 C CA . VAL A 1 68 ? -7.778 -3.717 -4.041 1.00 98.75 68 VAL A CA 1
ATOM 479 C C . VAL A 1 68 ? -9.114 -3.156 -3.556 1.00 98.75 68 VAL A C 1
ATOM 481 O O . VAL A 1 68 ? -9.197 -1.968 -3.245 1.00 98.75 68 VAL A O 1
ATOM 484 N N . ARG A 1 69 ? -10.144 -4.003 -3.425 1.00 98.62 69 ARG A N 1
ATOM 485 C CA . ARG A 1 69 ? -11.488 -3.584 -2.995 1.00 98.62 69 ARG A CA 1
ATOM 486 C C . ARG A 1 69 ? -11.478 -2.859 -1.645 1.00 98.62 69 ARG A C 1
ATOM 488 O O . ARG A 1 69 ? -12.264 -1.937 -1.438 1.00 98.62 69 ARG A O 1
ATOM 495 N N . LEU A 1 70 ? -10.620 -3.292 -0.722 1.00 98.69 70 LEU A N 1
ATOM 496 C CA . LEU A 1 70 ? -10.513 -2.737 0.628 1.00 98.69 70 LEU A CA 1
ATOM 497 C C . LEU A 1 70 ? -9.570 -1.527 0.712 1.00 98.69 70 LEU A C 1
ATOM 499 O O . LEU A 1 70 ? -9.840 -0.600 1.474 1.00 98.69 70 LEU A O 1
ATOM 503 N N . LEU A 1 71 ? -8.474 -1.532 -0.053 1.00 98.56 71 LEU A N 1
ATOM 504 C CA . LEU A 1 71 ? -7.420 -0.517 0.010 1.00 98.56 71 LEU A CA 1
ATOM 505 C C . LEU A 1 71 ? -7.702 0.711 -0.867 1.00 98.56 71 LEU A C 1
ATOM 507 O O . LEU A 1 71 ? -7.331 1.821 -0.483 1.00 98.56 71 LEU A O 1
ATOM 511 N N . GLU A 1 72 ? -8.353 0.547 -2.021 1.00 97.75 72 GLU A N 1
ATOM 512 C CA . GLU A 1 72 ? -8.600 1.642 -2.973 1.00 97.75 72 GLU A CA 1
ATOM 513 C C . GLU A 1 72 ? -9.378 2.817 -2.340 1.00 97.75 72 GLU A C 1
ATOM 515 O O . GLU A 1 72 ? -8.899 3.952 -2.438 1.00 97.75 72 GLU A O 1
ATOM 520 N N . PRO A 1 73 ? -10.489 2.601 -1.601 1.00 96.56 73 PRO A N 1
ATOM 521 C CA . PRO A 1 73 ? -11.228 3.702 -0.978 1.00 96.56 73 PRO A CA 1
ATOM 522 C C . PRO A 1 73 ? -10.442 4.415 0.131 1.00 96.56 73 PRO A C 1
ATOM 524 O O . PRO A 1 73 ? -10.566 5.629 0.295 1.00 96.56 73 PRO A O 1
ATOM 527 N N . VAL A 1 74 ? -9.622 3.681 0.894 1.00 96.25 74 VAL A N 1
ATOM 528 C CA . VAL A 1 74 ? -8.874 4.249 2.029 1.00 96.25 74 VAL A CA 1
ATOM 529 C C . VAL A 1 74 ? -7.616 4.991 1.590 1.00 96.25 74 VAL A C 1
ATOM 531 O O . VAL A 1 74 ? -7.247 5.981 2.222 1.00 96.25 74 VAL A O 1
ATOM 534 N N . CYS A 1 75 ? -6.976 4.568 0.493 1.00 94.94 75 CYS A N 1
ATOM 535 C CA . CYS A 1 75 ? -5.758 5.210 -0.008 1.00 94.94 75 CYS A CA 1
ATOM 536 C C . CYS A 1 75 ? -5.988 6.676 -0.402 1.00 94.94 75 CYS A C 1
ATOM 538 O O . CYS A 1 75 ? -5.090 7.501 -0.260 1.00 94.94 75 CYS A O 1
ATOM 540 N N . GLN A 1 76 ? -7.208 7.030 -0.814 1.00 90.38 76 GLN A N 1
ATOM 541 C CA . GLN A 1 76 ? -7.576 8.403 -1.172 1.00 90.38 76 GLN A CA 1
ATOM 542 C C . GLN A 1 76 ? -7.655 9.362 0.027 1.00 90.38 76 GLN A C 1
ATOM 544 O O . GLN A 1 76 ? -7.765 10.567 -0.181 1.00 90.38 76 GLN A O 1
ATOM 549 N N . GLN A 1 77 ? -7.639 8.847 1.262 1.00 93.94 77 GLN A N 1
ATOM 550 C CA . GLN A 1 77 ? -7.910 9.626 2.476 1.00 93.94 77 GLN A CA 1
ATOM 551 C C . GLN A 1 77 ? -6.943 9.288 3.626 1.00 93.94 77 GLN A C 1
ATOM 553 O O . GLN A 1 77 ? -7.283 9.434 4.806 1.00 93.94 77 GLN A O 1
ATOM 558 N N . LEU A 1 78 ? -5.735 8.791 3.324 1.00 93.50 78 LEU A N 1
ATOM 559 C CA . LEU A 1 78 ? -4.780 8.313 4.339 1.00 93.50 78 LEU A CA 1
ATOM 560 C C . LEU A 1 78 ? -4.361 9.401 5.344 1.00 93.50 78 LEU A C 1
ATOM 562 O O . LEU A 1 78 ? -3.861 9.096 6.421 1.00 93.50 78 LEU A O 1
ATOM 566 N N . GLU A 1 79 ? -4.555 10.685 5.054 1.00 92.62 79 GLU A N 1
ATOM 567 C CA . GLU A 1 79 ? -4.321 11.769 6.015 1.00 92.62 79 GLU A CA 1
ATOM 568 C C . GLU A 1 79 ? -5.204 11.666 7.258 1.00 92.62 79 GLU A C 1
ATOM 570 O O . GLU A 1 79 ? -4.796 12.129 8.326 1.00 92.62 79 GLU A O 1
ATOM 575 N N . ARG A 1 80 ? -6.360 10.995 7.155 1.00 93.12 80 ARG A N 1
ATOM 576 C CA . ARG A 1 80 ? -7.284 10.770 8.274 1.00 93.12 80 ARG A CA 1
ATOM 577 C C . ARG A 1 80 ? -6.682 9.909 9.385 1.00 93.12 80 ARG A C 1
ATOM 579 O O . ARG A 1 80 ? -7.077 10.068 10.536 1.00 93.12 80 ARG A O 1
ATOM 586 N N . ILE A 1 81 ? -5.729 9.025 9.074 1.00 90.88 81 ILE A N 1
ATOM 587 C CA . ILE A 1 81 ? -5.084 8.163 10.081 1.00 90.88 81 ILE A CA 1
ATOM 588 C C . ILE A 1 81 ? -3.836 8.806 10.711 1.00 90.88 81 ILE A C 1
ATOM 590 O O . ILE A 1 81 ? -3.368 8.344 11.752 1.00 90.88 81 ILE A O 1
ATOM 594 N N . GLY A 1 82 ? -3.337 9.913 10.148 1.00 89.94 82 GLY A N 1
ATOM 595 C CA . GLY A 1 82 ? -2.132 10.615 10.596 1.00 89.94 82 GLY A CA 1
ATOM 596 C C . GLY A 1 82 ? -0.837 10.092 9.960 1.00 89.94 82 GLY A C 1
ATOM 597 O O . GLY A 1 82 ? -0.855 9.374 8.966 1.00 89.94 82 GLY A O 1
ATOM 598 N N . GLY A 1 83 ? 0.310 10.482 10.523 1.00 89.38 83 GLY A N 1
ATOM 599 C CA . GLY A 1 83 ? 1.632 10.149 9.980 1.00 89.38 83 GLY A CA 1
ATOM 600 C C . GLY A 1 83 ? 2.080 11.030 8.806 1.00 89.38 83 GLY A C 1
ATOM 601 O O . GLY A 1 83 ? 1.293 11.731 8.157 1.00 89.38 83 GLY A O 1
ATOM 602 N N . SER A 1 84 ? 3.386 11.021 8.539 1.00 88.00 84 SER A N 1
ATOM 603 C CA . SER A 1 84 ? 3.964 11.763 7.414 1.00 88.00 84 SER A CA 1
ATOM 604 C C . SER A 1 84 ? 3.595 11.131 6.070 1.00 88.00 84 SER A C 1
ATOM 606 O O . SER A 1 84 ? 3.183 9.975 6.002 1.00 88.00 84 SER A O 1
ATOM 608 N N . HIS A 1 85 ? 3.749 11.896 4.988 1.00 85.69 85 HIS A N 1
ATOM 609 C CA . HIS A 1 85 ? 3.494 11.397 3.636 1.00 85.69 85 HIS A CA 1
ATOM 610 C C . HIS A 1 85 ? 4.381 10.187 3.302 1.00 85.69 85 HIS A C 1
ATOM 612 O O . HIS A 1 85 ? 3.866 9.152 2.903 1.00 85.69 85 HIS A O 1
ATOM 618 N N . ALA A 1 86 ? 5.683 10.272 3.603 1.00 85.88 86 ALA A N 1
ATOM 619 C CA . ALA A 1 86 ? 6.632 9.178 3.387 1.00 85.88 86 ALA A CA 1
ATOM 620 C C . ALA A 1 86 ? 6.249 7.892 4.142 1.00 85.88 86 ALA A C 1
ATOM 622 O O . ALA A 1 86 ? 6.453 6.793 3.645 1.00 85.88 86 ALA A O 1
ATOM 623 N N . GLN A 1 87 ? 5.659 8.013 5.334 1.00 87.81 87 GLN A N 1
ATOM 624 C CA . GLN A 1 87 ? 5.201 6.846 6.089 1.00 87.81 87 GLN A CA 1
ATOM 625 C C . GLN A 1 87 ? 3.917 6.236 5.532 1.00 87.81 87 GLN A C 1
ATOM 627 O O . GLN A 1 87 ? 3.695 5.053 5.732 1.00 87.81 87 GLN A O 1
ATOM 632 N N . ARG A 1 88 ? 3.064 7.025 4.872 1.00 93.38 88 ARG A N 1
ATOM 633 C CA . ARG A 1 88 ? 1.815 6.539 4.272 1.00 93.38 88 ARG A CA 1
ATOM 634 C C . ARG A 1 88 ? 2.022 5.944 2.881 1.00 93.38 88 ARG A C 1
ATOM 636 O O . ARG A 1 88 ? 1.211 5.126 2.460 1.00 93.38 88 ARG A O 1
ATOM 643 N N . GLU A 1 89 ? 3.131 6.286 2.223 1.00 92.50 89 GLU A N 1
ATOM 644 C CA . GLU A 1 89 ? 3.498 5.781 0.894 1.00 92.50 89 GLU A CA 1
ATOM 645 C C . GLU A 1 89 ? 3.541 4.244 0.837 1.00 92.50 89 GLU A C 1
ATOM 647 O O . GLU A 1 89 ? 3.177 3.660 -0.174 1.00 92.50 89 GLU A O 1
ATOM 652 N N . VAL A 1 90 ? 3.870 3.557 1.937 1.00 94.81 90 VAL A N 1
ATOM 653 C CA . VAL A 1 90 ? 3.854 2.081 1.986 1.00 94.81 90 VAL A CA 1
ATOM 654 C C . VAL A 1 90 ? 2.458 1.477 1.770 1.00 94.81 90 VAL A C 1
ATOM 656 O O . VAL A 1 90 ? 2.345 0.383 1.218 1.00 94.81 90 VAL A O 1
ATOM 659 N N . PHE A 1 91 ? 1.386 2.167 2.173 1.00 97.31 91 PHE A N 1
ATOM 660 C CA . PHE A 1 91 ? 0.014 1.703 1.938 1.00 97.31 91 PHE A CA 1
ATOM 661 C C . PHE A 1 91 ? -0.378 1.892 0.470 1.00 97.31 91 PHE A C 1
ATOM 663 O O . PHE A 1 91 ? -0.984 1.005 -0.126 1.00 97.31 91 PHE A O 1
ATOM 670 N N . GLU A 1 92 ? 0.040 3.012 -0.125 1.00 96.25 92 GLU A N 1
ATOM 671 C CA . GLU A 1 92 ? -0.106 3.275 -1.558 1.00 96.25 92 GLU A CA 1
ATOM 672 C C . GLU A 1 92 ? 0.678 2.250 -2.392 1.00 96.25 92 GLU A C 1
ATOM 674 O O . GLU A 1 92 ? 0.149 1.709 -3.359 1.00 96.25 92 GLU A O 1
ATOM 679 N N . ASP A 1 93 ? 1.908 1.922 -1.993 1.00 96.50 93 ASP A N 1
ATOM 680 C CA . ASP A 1 93 ? 2.736 0.906 -2.649 1.00 96.50 93 ASP A CA 1
ATOM 681 C C . ASP A 1 93 ? 2.108 -0.496 -2.538 1.00 96.50 93 ASP A C 1
ATOM 683 O O . ASP A 1 93 ? 2.151 -1.272 -3.494 1.00 96.50 93 ASP A O 1
ATOM 687 N N . THR A 1 94 ? 1.459 -0.802 -1.407 1.00 98.00 94 THR A N 1
ATOM 688 C CA . THR A 1 94 ? 0.707 -2.056 -1.221 1.00 98.00 94 THR A CA 1
ATOM 689 C C . THR A 1 94 ? -0.483 -2.133 -2.180 1.00 98.00 94 THR A C 1
ATOM 691 O O . THR A 1 94 ? -0.668 -3.153 -2.842 1.00 98.00 94 THR A O 1
ATOM 694 N N . LEU A 1 95 ? -1.270 -1.057 -2.301 1.00 98.62 95 LEU A N 1
ATOM 695 C CA . LEU A 1 95 ? -2.376 -0.988 -3.262 1.00 98.62 95 LEU A CA 1
ATOM 696 C C . LEU A 1 95 ? -1.876 -1.099 -4.707 1.00 98.62 95 LEU A C 1
ATOM 698 O O . LEU A 1 95 ? -2.468 -1.818 -5.508 1.00 98.62 95 LEU A O 1
ATOM 702 N N . LEU A 1 96 ? -0.778 -0.419 -5.037 1.00 98.44 96 LEU A N 1
ATOM 703 C CA . LEU A 1 96 ? -0.202 -0.462 -6.373 1.00 98.44 96 LEU A CA 1
ATOM 704 C C . LEU A 1 96 ? 0.210 -1.888 -6.761 1.00 98.44 96 LEU A C 1
ATOM 706 O O . LEU A 1 96 ? -0.149 -2.356 -7.838 1.00 98.44 96 LEU A O 1
ATOM 710 N N . GLU A 1 97 ? 0.918 -2.606 -5.888 1.00 97.88 97 GLU A N 1
ATOM 711 C CA . GLU A 1 97 ? 1.277 -4.003 -6.161 1.00 97.88 97 GLU A CA 1
ATOM 712 C C . GLU A 1 97 ? 0.027 -4.893 -6.208 1.00 97.88 97 GLU A C 1
ATOM 714 O O . GLU A 1 97 ? -0.033 -5.811 -7.026 1.00 97.88 97 GLU A O 1
ATOM 719 N N . ALA A 1 98 ? -1.000 -4.601 -5.399 1.00 98.50 98 ALA A N 1
ATOM 720 C CA . ALA A 1 98 ? -2.277 -5.306 -5.465 1.00 98.50 98 ALA A CA 1
ATOM 721 C C . ALA A 1 98 ? -2.946 -5.141 -6.840 1.00 98.50 98 ALA A C 1
ATOM 723 O O . ALA A 1 98 ? -3.415 -6.136 -7.385 1.00 98.50 98 ALA A O 1
ATOM 724 N N . TYR A 1 99 ? -2.929 -3.943 -7.443 1.00 98.69 99 TYR A N 1
ATOM 725 C CA . TYR A 1 99 ? -3.407 -3.754 -8.818 1.00 98.69 99 TYR A CA 1
ATOM 726 C C . TYR A 1 99 ? -2.639 -4.619 -9.810 1.00 98.69 99 TYR A C 1
ATOM 728 O O . TYR A 1 99 ? -3.256 -5.327 -10.602 1.00 98.69 99 TYR A O 1
ATOM 736 N N . LEU A 1 100 ? -1.303 -4.595 -9.749 1.00 97.12 100 LEU A N 1
ATOM 737 C CA . LEU A 1 100 ? -0.466 -5.344 -10.687 1.00 97.12 100 LEU A CA 1
ATOM 738 C C . LEU A 1 100 ? -0.687 -6.856 -10.573 1.00 97.12 100 LEU A C 1
ATOM 740 O O . LEU A 1 100 ? -0.711 -7.547 -11.586 1.00 97.12 100 LEU A O 1
A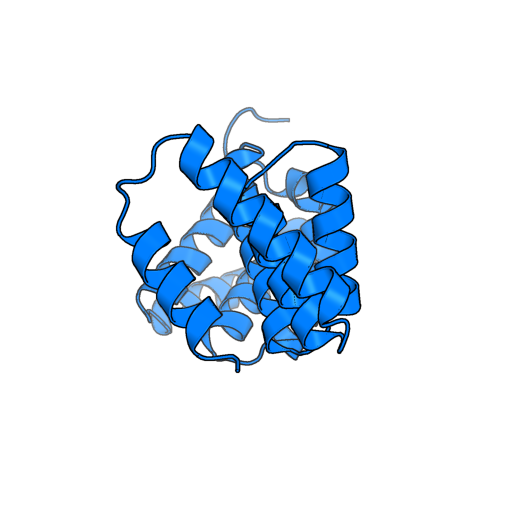TOM 744 N N . ARG A 1 101 ? -0.863 -7.381 -9.356 1.00 97.56 101 ARG A N 1
ATOM 745 C CA . ARG A 1 101 ? -1.100 -8.817 -9.138 1.00 97.56 101 ARG A CA 1
ATOM 746 C C . ARG A 1 101 ? -2.543 -9.257 -9.346 1.00 97.56 101 ARG A C 1
ATOM 748 O O . ARG A 1 101 ? -2.783 -10.435 -9.576 1.00 97.56 101 ARG A O 1
ATOM 755 N N . ALA A 1 102 ? -3.489 -8.329 -9.265 1.00 98.06 102 ALA A N 1
ATOM 756 C CA . ALA A 1 102 ? -4.879 -8.549 -9.640 1.00 98.06 102 ALA A CA 1
ATOM 757 C C . ALA A 1 102 ? -5.134 -8.336 -11.144 1.00 98.06 102 ALA A C 1
ATOM 759 O O . ALA A 1 102 ? -6.291 -8.352 -11.554 1.00 98.06 102 ALA A O 1
ATOM 760 N N . GLU A 1 103 ? -4.084 -8.095 -11.941 1.00 97.81 103 GLU A N 1
ATOM 761 C CA . GLU A 1 103 ? -4.158 -7.776 -13.376 1.00 97.81 103 GLU A CA 1
ATOM 762 C C . GLU A 1 103 ? -5.001 -6.522 -13.694 1.00 97.81 103 GLU A C 1
ATOM 764 O O . GLU A 1 103 ? -5.454 -6.313 -14.816 1.00 97.81 103 GLU A O 1
ATOM 769 N N . GLN A 1 104 ? -5.174 -5.626 -12.717 1.00 98.31 104 GLN A N 1
ATOM 770 C CA . GLN A 1 104 ? -5.834 -4.326 -12.882 1.00 98.31 104 GLN A CA 1
ATOM 771 C C . GLN A 1 104 ? -4.816 -3.269 -13.337 1.00 98.31 104 GLN A C 1
ATOM 773 O O . GLN A 1 104 ? -4.619 -2.238 -12.688 1.00 98.31 104 GLN A O 1
ATOM 778 N N . PHE A 1 105 ? -4.120 -3.557 -14.436 1.00 97.69 105 PHE A N 1
ATOM 779 C CA . PHE A 1 105 ? -2.958 -2.794 -14.895 1.00 97.69 105 PHE A CA 1
ATOM 780 C C . PHE A 1 105 ? -3.280 -1.334 -15.232 1.00 97.69 105 PHE A C 1
ATOM 782 O O . PHE A 1 105 ? -2.500 -0.466 -14.847 1.00 97.69 105 PHE A O 1
ATOM 789 N N . ASP A 1 106 ? -4.446 -1.050 -15.823 1.00 97.94 106 ASP A N 1
ATOM 790 C CA . ASP A 1 106 ? -4.907 0.320 -16.104 1.00 97.94 106 ASP A CA 1
ATOM 791 C C . ASP A 1 106 ? -4.929 1.197 -14.847 1.00 97.94 106 ASP A C 1
ATOM 793 O O . ASP A 1 106 ? -4.403 2.309 -14.837 1.00 97.94 106 ASP A O 1
ATOM 797 N N . LYS A 1 107 ? -5.454 0.668 -13.736 1.00 98.06 107 LYS A N 1
ATOM 798 C CA . LYS A 1 107 ? -5.490 1.398 -12.462 1.00 98.06 107 LYS A CA 1
ATOM 799 C C . LYS A 1 107 ? -4.093 1.631 -11.894 1.00 98.06 107 LYS A C 1
ATOM 801 O O . LYS A 1 107 ? -3.809 2.706 -11.361 1.00 98.06 107 LYS A O 1
ATOM 806 N N . GLY A 1 108 ? -3.218 0.629 -12.001 1.00 98.00 108 GLY A N 1
ATOM 807 C CA . GLY A 1 108 ? -1.819 0.755 -11.594 1.00 98.00 108 GLY A CA 1
ATOM 808 C C . GLY A 1 108 ? -1.081 1.816 -12.414 1.00 98.00 108 GLY A C 1
ATOM 809 O O . GLY A 1 108 ? -0.376 2.656 -11.854 1.00 98.00 108 GLY A O 1
ATOM 810 N N . GLU A 1 109 ? -1.291 1.818 -13.729 1.00 98.00 109 GLU A N 1
ATOM 811 C CA . GLU A 1 109 ? -0.742 2.801 -14.659 1.00 98.00 109 GLU A CA 1
ATOM 812 C C . GLU A 1 109 ? -1.231 4.225 -14.344 1.00 98.00 109 GLU A C 1
ATOM 814 O O . GLU A 1 109 ? -0.404 5.128 -14.196 1.00 98.00 109 GLU A O 1
ATOM 819 N N . ASP A 1 110 ? -2.536 4.431 -14.151 1.00 97.75 110 ASP A N 1
ATOM 820 C CA . ASP A 1 110 ? -3.118 5.735 -13.798 1.00 97.75 110 ASP A CA 1
ATOM 821 C C . ASP A 1 110 ? -2.565 6.287 -12.476 1.00 97.75 110 ASP A C 1
ATOM 823 O O . ASP A 1 110 ? -2.197 7.469 -12.365 1.00 97.75 110 ASP A O 1
ATOM 827 N N . MET A 1 111 ? -2.452 5.420 -11.465 1.00 97.44 111 MET A N 1
ATOM 828 C CA . MET A 1 111 ? -1.866 5.769 -10.174 1.00 97.44 111 MET A CA 1
ATOM 829 C C . MET A 1 111 ? -0.407 6.217 -10.332 1.00 97.44 111 MET A C 1
ATOM 831 O O . MET A 1 111 ? -0.004 7.247 -9.783 1.00 97.44 111 MET A O 1
ATOM 835 N N . LEU A 1 112 ? 0.385 5.488 -11.117 1.00 97.75 112 LEU A N 1
ATOM 836 C CA . LEU A 1 112 ? 1.793 5.795 -11.363 1.00 97.75 112 LEU A CA 1
ATOM 837 C C . LEU A 1 112 ? 1.988 7.072 -12.176 1.00 97.75 112 LEU A C 1
ATOM 839 O O . LEU A 1 112 ? 2.828 7.898 -11.817 1.00 97.75 112 LEU A O 1
ATOM 843 N N . ARG A 1 113 ? 1.178 7.295 -13.217 1.00 97.12 113 ARG A N 1
ATOM 844 C CA . ARG A 1 113 ? 1.175 8.555 -13.978 1.00 97.12 113 ARG A CA 1
ATOM 845 C C . ARG A 1 113 ? 0.863 9.742 -13.070 1.00 97.12 113 ARG A C 1
ATOM 847 O O . ARG A 1 113 ? 1.543 10.767 -13.139 1.00 97.12 113 ARG A O 1
ATOM 854 N N . THR A 1 114 ? -0.093 9.582 -12.156 1.00 95.62 114 THR A N 1
ATOM 855 C CA . THR A 1 114 ? -0.412 10.606 -11.153 1.00 95.62 114 THR A CA 1
ATOM 856 C C . THR A 1 114 ? 0.777 10.885 -10.230 1.00 95.62 114 THR A C 1
ATOM 858 O O . THR A 1 114 ? 1.119 12.052 -10.026 1.00 95.62 114 THR A O 1
ATOM 861 N N . ARG A 1 115 ? 1.452 9.857 -9.700 1.00 94.38 115 ARG A N 1
ATOM 862 C CA . ARG A 1 115 ? 2.637 10.028 -8.832 1.00 94.38 115 ARG A CA 1
ATOM 863 C C . ARG A 1 115 ? 3.791 10.711 -9.571 1.00 94.38 115 ARG A C 1
ATOM 865 O O . ARG A 1 115 ? 4.310 11.719 -9.086 1.00 94.38 115 ARG A O 1
ATOM 872 N N . LEU A 1 116 ? 4.109 10.245 -10.779 1.00 95.31 116 LEU A N 1
ATOM 873 C CA . LEU A 1 116 ? 5.178 10.788 -11.624 1.00 95.31 116 LEU A CA 1
ATOM 874 C C . LEU A 1 116 ? 4.925 12.236 -12.064 1.00 95.31 116 LEU A C 1
ATOM 876 O O . LEU A 1 116 ? 5.878 13.000 -12.203 1.00 95.31 116 LEU A O 1
ATOM 880 N N . SER A 1 117 ? 3.660 12.649 -12.217 1.00 96.12 117 SER A N 1
ATOM 881 C CA . SER A 1 117 ? 3.314 14.052 -12.501 1.00 96.12 117 SER A CA 1
ATOM 882 C C . SER A 1 117 ? 3.653 15.007 -11.348 1.00 96.12 117 SER A C 1
ATOM 884 O O . SER A 1 117 ? 3.861 16.199 -11.569 1.00 96.12 117 SER A O 1
ATOM 886 N N . ARG A 1 118 ? 3.719 14.492 -10.113 1.00 92.44 118 ARG A N 1
ATOM 887 C CA . ARG A 1 118 ? 4.010 15.274 -8.902 1.00 92.44 118 ARG A CA 1
ATOM 888 C C . ARG A 1 118 ? 5.492 15.247 -8.545 1.00 92.44 118 ARG A C 1
ATOM 890 O O . ARG A 1 118 ? 6.009 16.229 -8.017 1.00 92.44 118 ARG A O 1
ATOM 897 N N . ARG A 1 119 ? 6.163 14.116 -8.780 1.00 90.19 119 ARG A N 1
ATOM 898 C CA . ARG A 1 119 ? 7.568 13.902 -8.419 1.00 90.19 119 ARG A CA 1
ATOM 899 C C . ARG A 1 119 ? 8.205 12.859 -9.332 1.00 90.19 119 ARG A C 1
ATOM 901 O O . ARG A 1 119 ? 7.709 11.742 -9.434 1.00 90.19 119 ARG A O 1
ATOM 908 N N . ALA A 1 120 ? 9.362 13.186 -9.904 1.00 90.44 120 ALA A N 1
ATOM 909 C CA . ALA A 1 120 ? 10.185 12.196 -10.592 1.00 90.44 120 ALA A CA 1
ATOM 910 C C . ALA A 1 120 ? 10.643 11.099 -9.611 1.00 90.44 120 ALA A C 1
ATOM 912 O O . ALA A 1 120 ? 11.164 11.392 -8.532 1.00 90.44 120 ALA A O 1
ATOM 913 N N . SER A 1 121 ? 10.448 9.835 -9.985 1.00 89.06 121 SER A N 1
ATOM 914 C CA . SER A 1 121 ? 10.809 8.669 -9.175 1.00 89.06 121 SER A CA 1
ATOM 915 C C . SER A 1 121 ? 11.237 7.536 -10.099 1.00 89.06 121 SER A C 1
ATOM 917 O O . SER A 1 121 ? 10.424 7.023 -10.861 1.00 89.06 121 SER A O 1
ATOM 919 N N . VAL A 1 122 ? 12.508 7.127 -10.028 1.00 90.56 122 VAL A N 1
ATOM 920 C CA . VAL A 1 122 ? 13.025 6.016 -10.851 1.00 90.56 122 VAL A CA 1
ATOM 921 C C . VAL A 1 122 ? 12.274 4.717 -10.548 1.00 90.56 122 VAL A C 1
ATOM 923 O O . VAL A 1 122 ? 11.923 3.967 -11.457 1.00 90.56 122 VAL A O 1
ATOM 926 N N . ARG A 1 123 ? 11.946 4.503 -9.267 1.00 89.81 123 ARG A N 1
ATOM 927 C CA . ARG A 1 123 ? 11.112 3.391 -8.807 1.00 89.81 123 ARG A CA 1
ATOM 928 C C . ARG A 1 123 ? 9.747 3.404 -9.495 1.00 89.81 123 ARG A C 1
ATOM 930 O O . ARG A 1 123 ? 9.351 2.390 -10.054 1.00 89.81 123 ARG A O 1
ATOM 937 N N . ASP A 1 124 ? 9.054 4.538 -9.500 1.00 94.25 124 ASP A N 1
ATOM 938 C CA . ASP A 1 124 ? 7.706 4.624 -10.074 1.00 94.25 124 ASP A CA 1
ATOM 939 C C . ASP A 1 124 ? 7.760 4.496 -11.607 1.00 94.25 124 ASP A C 1
ATOM 941 O O . ASP A 1 124 ? 6.905 3.840 -12.195 1.00 94.25 124 ASP A O 1
ATOM 945 N N . THR A 1 125 ? 8.805 5.018 -12.263 1.00 94.81 125 THR A N 1
ATOM 946 C CA . THR A 1 125 ? 9.043 4.795 -13.700 1.00 94.81 125 THR A CA 1
ATOM 947 C C . THR A 1 125 ? 9.209 3.307 -14.011 1.00 94.81 125 THR A C 1
ATOM 949 O O . THR A 1 125 ? 8.616 2.807 -14.962 1.00 94.81 125 THR A O 1
ATOM 952 N N . PHE A 1 126 ? 9.957 2.558 -13.200 1.00 93.38 126 PHE A N 1
ATOM 953 C CA . PHE A 1 126 ? 10.075 1.112 -13.396 1.00 93.38 126 PHE A CA 1
ATOM 954 C C . PHE A 1 126 ? 8.746 0.374 -13.216 1.00 93.38 126 PHE A C 1
ATOM 956 O O . PHE A 1 126 ? 8.397 -0.490 -14.022 1.00 93.38 126 PHE A O 1
ATOM 963 N N . TRP A 1 127 ? 7.978 0.725 -12.185 1.00 94.69 127 TRP A N 1
ATOM 964 C CA . TRP A 1 127 ? 6.665 0.121 -11.962 1.00 94.69 127 TRP A CA 1
ATOM 965 C C . TRP A 1 127 ? 5.679 0.477 -13.081 1.00 94.69 127 TRP A C 1
ATOM 967 O O . TRP A 1 127 ? 4.832 -0.347 -13.423 1.00 94.69 127 TRP A O 1
ATOM 977 N N . LEU A 1 128 ? 5.829 1.646 -13.715 1.00 97.19 128 LEU A N 1
ATOM 978 C CA . LEU A 1 128 ? 5.021 2.038 -14.872 1.00 97.19 128 LEU A CA 1
ATOM 979 C C . LEU A 1 128 ? 5.296 1.121 -16.064 1.00 97.19 128 LEU A C 1
ATOM 981 O O . LEU A 1 128 ? 4.352 0.647 -16.691 1.00 97.19 128 LEU A O 1
ATOM 985 N N . GLY A 1 129 ? 6.564 0.788 -16.318 1.00 93.50 129 GLY A N 1
ATOM 986 C CA . GLY A 1 129 ? 6.923 -0.192 -17.345 1.00 93.50 129 GLY A CA 1
ATOM 987 C C . GLY A 1 129 ? 6.304 -1.570 -17.079 1.00 93.50 129 GLY A C 1
ATOM 988 O O . GLY A 1 129 ? 5.826 -2.229 -18.007 1.00 93.50 129 GLY A O 1
ATOM 989 N N . ARG A 1 130 ? 6.230 -1.999 -15.807 1.00 93.25 130 ARG A N 1
ATOM 990 C CA . ARG A 1 130 ? 5.532 -3.241 -15.422 1.00 93.25 130 ARG A CA 1
ATOM 991 C C . ARG A 1 130 ? 4.031 -3.179 -15.708 1.00 93.25 130 ARG A C 1
ATOM 993 O O . ARG A 1 130 ? 3.501 -4.135 -16.267 1.00 93.25 130 ARG A O 1
ATOM 1000 N N . ALA A 1 131 ? 3.364 -2.082 -15.348 1.00 95.62 131 ALA A N 1
ATOM 1001 C CA . ALA A 1 131 ? 1.940 -1.895 -15.626 1.00 95.62 131 ALA A CA 1
ATOM 1002 C C . ALA A 1 131 ? 1.657 -1.926 -17.139 1.00 95.62 131 ALA A C 1
ATOM 1004 O O . ALA A 1 131 ? 0.823 -2.701 -17.595 1.00 95.62 131 ALA A O 1
ATOM 1005 N N . GLN A 1 132 ? 2.438 -1.185 -17.931 1.00 96.00 132 GLN A N 1
ATOM 1006 C CA . GLN A 1 132 ? 2.329 -1.151 -19.396 1.00 96.00 132 GLN A CA 1
ATOM 1007 C C . GLN A 1 132 ? 2.579 -2.518 -20.047 1.00 96.00 132 GLN A C 1
ATOM 1009 O O . GLN A 1 132 ? 1.931 -2.863 -21.036 1.00 96.00 132 GLN A O 1
ATOM 1014 N N . SER A 1 133 ? 3.496 -3.316 -19.488 1.00 91.50 133 SER A N 1
ATOM 1015 C CA . SER A 1 133 ? 3.737 -4.689 -19.950 1.00 91.50 133 SER A CA 1
ATOM 1016 C C . SER A 1 133 ? 2.492 -5.558 -19.764 1.00 91.50 133 SER A C 1
ATOM 1018 O O . SER A 1 133 ? 2.085 -6.242 -20.700 1.00 91.50 133 SER A O 1
ATOM 1020 N N . GLY A 1 134 ? 1.855 -5.485 -18.589 1.00 90.38 134 GLY A N 1
ATOM 1021 C CA . GLY A 1 134 ? 0.594 -6.184 -18.310 1.00 90.38 134 GLY A CA 1
ATOM 1022 C C . GLY A 1 134 ? -0.578 -5.687 -19.164 1.00 90.38 134 GLY A C 1
ATOM 1023 O O . GLY A 1 134 ? -1.426 -6.472 -19.577 1.00 90.38 134 GLY A O 1
ATOM 1024 N N . ASN A 1 135 ? -0.566 -4.405 -19.532 1.00 91.81 135 ASN A N 1
ATOM 1025 C CA . ASN A 1 135 ? -1.516 -3.795 -20.464 1.00 91.81 135 ASN A CA 1
ATOM 1026 C C . ASN A 1 135 ? -1.274 -4.145 -21.944 1.00 91.81 135 ASN A C 1
ATOM 1028 O O . ASN A 1 135 ? -1.928 -3.584 -22.822 1.00 91.81 135 ASN A O 1
ATOM 1032 N N . HIS A 1 136 ? -0.352 -5.064 -22.248 1.00 90.62 136 HIS A N 1
ATOM 1033 C CA . HIS A 1 136 ? 0.008 -5.443 -23.617 1.00 90.62 136 HIS A CA 1
ATOM 1034 C C . HIS A 1 136 ? 0.476 -4.246 -24.469 1.00 90.62 136 HIS A C 1
ATOM 1036 O O . HIS A 1 136 ? 0.220 -4.182 -25.672 1.00 90.62 136 HIS A O 1
ATOM 1042 N N . GLN A 1 137 ? 1.202 -3.303 -23.856 1.00 90.50 137 GLN A N 1
ATOM 1043 C CA . GLN A 1 137 ? 1.810 -2.140 -24.515 1.00 90.50 137 GLN A CA 1
ATOM 1044 C C . GLN A 1 137 ? 3.349 -2.279 -24.571 1.00 90.50 137 GLN A C 1
ATOM 1046 O O . GLN A 1 137 ? 4.071 -1.488 -23.956 1.00 90.50 137 GLN A O 1
ATOM 1051 N N . PRO A 1 138 ? 3.899 -3.277 -25.291 1.00 87.81 138 PRO A N 1
ATOM 1052 C CA . PRO A 1 138 ? 5.303 -3.679 -25.167 1.00 87.81 138 PRO A CA 1
ATOM 1053 C C . PRO A 1 138 ? 6.305 -2.593 -25.580 1.00 87.81 138 PRO A C 1
ATOM 1055 O O . PRO A 1 138 ? 7.362 -2.468 -24.963 1.00 87.81 138 PRO A O 1
ATOM 1058 N N . ASP A 1 139 ? 5.988 -1.781 -26.591 1.00 92.25 139 ASP A N 1
ATOM 1059 C CA . ASP A 1 139 ? 6.895 -0.718 -27.037 1.00 92.25 139 ASP A CA 1
ATOM 1060 C C . ASP A 1 139 ? 6.951 0.448 -26.043 1.00 92.25 139 ASP A C 1
ATOM 1062 O O . ASP A 1 139 ? 8.032 0.983 -25.780 1.00 92.25 139 ASP A O 1
ATOM 1066 N N . GLN A 1 140 ? 5.812 0.795 -25.429 1.00 93.06 140 GLN A N 1
ATOM 1067 C CA . GLN A 1 140 ? 5.772 1.788 -24.353 1.00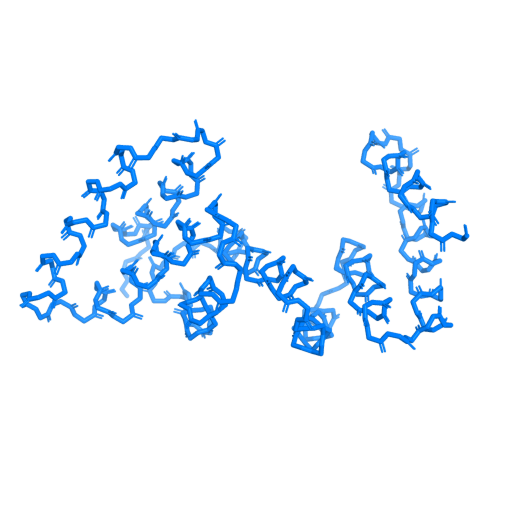 93.06 140 GLN A CA 1
ATOM 1068 C C . GLN A 1 140 ? 6.538 1.280 -23.133 1.00 93.06 140 GLN A C 1
ATOM 1070 O O . GLN A 1 140 ? 7.447 1.962 -22.661 1.00 93.06 140 GLN A O 1
ATOM 1075 N N . ALA A 1 141 ? 6.256 0.045 -22.706 1.00 90.19 141 ALA A N 1
ATOM 1076 C CA . ALA A 1 141 ? 6.945 -0.590 -21.591 1.00 90.19 141 ALA A CA 1
ATOM 1077 C C . ALA A 1 141 ? 8.466 -0.612 -21.799 1.00 90.19 141 ALA A C 1
ATOM 1079 O O . ALA A 1 141 ? 9.215 -0.217 -20.906 1.00 90.19 141 ALA A O 1
ATOM 1080 N N . ARG A 1 142 ? 8.937 -0.995 -22.996 1.00 92.38 142 ARG A N 1
ATOM 1081 C CA . ARG A 1 142 ? 10.367 -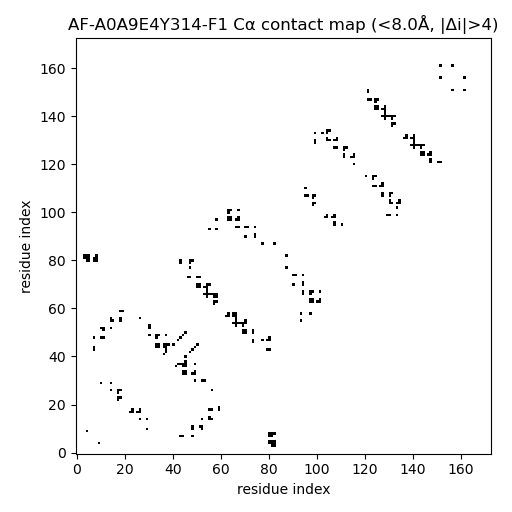0.998 -23.340 1.00 92.38 142 ARG A CA 1
ATOM 1082 C C . ARG A 1 142 ? 10.985 0.392 -23.195 1.00 92.38 142 ARG A C 1
ATOM 1084 O O . ARG A 1 142 ? 12.034 0.520 -22.565 1.00 92.38 142 ARG A O 1
ATOM 1091 N N . SER A 1 143 ? 10.341 1.424 -23.743 1.00 94.62 143 SER A N 1
ATOM 1092 C CA . SER A 1 143 ? 10.818 2.808 -23.623 1.00 94.62 143 SER A CA 1
ATOM 1093 C C . SER A 1 143 ? 10.877 3.261 -22.161 1.00 94.62 143 SER A C 1
ATOM 1095 O O . SER A 1 143 ? 11.846 3.893 -21.739 1.00 94.62 143 SER A O 1
ATOM 1097 N N . THR A 1 144 ? 9.859 2.928 -21.371 1.00 94.12 144 THR A N 1
ATOM 1098 C CA . THR A 1 144 ? 9.780 3.295 -19.956 1.00 94.12 144 THR A CA 1
ATOM 1099 C C . THR A 1 144 ? 10.824 2.557 -19.111 1.00 94.12 144 THR A C 1
ATOM 1101 O O . THR A 1 144 ? 11.465 3.174 -18.259 1.00 94.12 144 THR A O 1
ATOM 1104 N N . PHE A 1 145 ? 11.094 1.278 -19.383 1.00 92.00 145 PHE A N 1
ATOM 1105 C CA . PHE A 1 145 ? 12.186 0.550 -18.731 1.00 92.00 145 PHE A CA 1
ATOM 1106 C C . PHE A 1 145 ? 13.562 1.122 -19.079 1.00 92.00 145 PHE A C 1
ATOM 1108 O O . PHE A 1 145 ? 14.388 1.290 -18.184 1.00 92.00 145 PHE A O 1
ATOM 1115 N N . GLN A 1 146 ? 13.802 1.477 -20.345 1.00 90.25 146 GLN A N 1
ATOM 1116 C CA . GLN A 1 146 ? 15.047 2.134 -20.760 1.00 90.25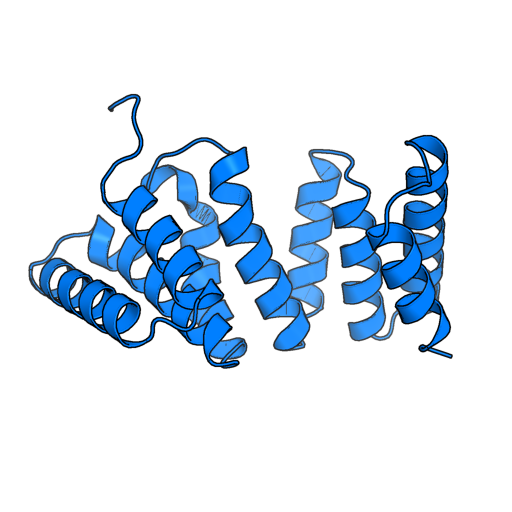 146 GLN A CA 1
ATOM 1117 C C . GLN A 1 146 ? 15.250 3.473 -20.042 1.00 90.25 146 GLN A C 1
ATOM 1119 O O . GLN A 1 146 ? 16.359 3.780 -19.607 1.00 90.25 146 GLN A O 1
ATOM 1124 N N . GLN A 1 147 ? 14.178 4.250 -19.869 1.00 91.44 147 GLN A N 1
ATOM 1125 C CA . GLN A 1 147 ? 14.219 5.484 -19.089 1.00 91.44 147 GLN A CA 1
ATOM 1126 C C . GLN A 1 147 ? 14.588 5.216 -17.624 1.00 91.44 147 GLN A C 1
ATOM 1128 O O . GLN A 1 147 ? 15.456 5.902 -17.087 1.00 91.44 147 GLN A O 1
ATOM 1133 N N . ALA A 1 148 ? 13.964 4.222 -16.983 1.00 88.88 148 ALA A N 1
ATOM 1134 C CA . ALA A 1 148 ? 14.272 3.866 -15.599 1.00 88.88 148 ALA A CA 1
ATOM 1135 C C . ALA A 1 148 ? 15.737 3.421 -15.435 1.00 88.88 148 ALA A C 1
ATOM 1137 O O . ALA A 1 148 ? 16.424 3.916 -14.543 1.00 88.88 148 ALA A O 1
ATOM 1138 N N . ALA A 1 149 ? 16.233 2.552 -16.325 1.00 85.81 149 ALA A N 1
ATOM 1139 C CA . ALA A 1 149 ? 17.619 2.080 -16.326 1.00 85.81 149 ALA A CA 1
ATOM 1140 C C . ALA A 1 149 ? 18.618 3.240 -16.447 1.00 85.81 149 ALA A C 1
ATOM 1142 O O . ALA A 1 149 ? 19.502 3.381 -15.604 1.00 85.81 149 ALA A O 1
ATOM 1143 N N . LYS A 1 150 ? 18.408 4.134 -17.422 1.00 87.25 150 LYS A N 1
ATOM 1144 C CA . LYS A 1 150 ? 19.253 5.318 -17.608 1.00 87.25 150 LYS A CA 1
ATOM 1145 C C . LYS A 1 150 ? 19.268 6.212 -16.366 1.00 87.25 150 LYS A C 1
ATOM 1147 O O . LYS A 1 150 ? 20.329 6.646 -15.931 1.00 87.25 150 LYS A O 1
ATOM 1152 N N . SER A 1 151 ? 18.104 6.476 -15.768 1.00 84.12 151 SER A N 1
ATOM 1153 C CA . SER A 1 151 ? 18.048 7.276 -14.543 1.00 84.12 151 SER A CA 1
ATOM 1154 C C . SER A 1 151 ? 18.764 6.590 -13.373 1.00 84.12 151 SER A C 1
ATOM 1156 O O . SER A 1 151 ? 19.439 7.267 -12.608 1.00 84.12 151 SER A O 1
ATOM 1158 N N . TRP A 1 152 ? 18.687 5.263 -13.231 1.00 76.94 152 TRP A N 1
ATOM 1159 C CA . TRP A 1 152 ? 19.458 4.542 -12.208 1.00 76.94 152 TRP A CA 1
ATOM 1160 C C . TRP A 1 152 ? 20.973 4.666 -12.389 1.00 76.94 152 TRP A C 1
ATOM 1162 O O . TRP A 1 152 ? 21.685 4.848 -11.401 1.00 76.94 152 TRP A O 1
ATOM 1172 N N . GLU A 1 153 ? 21.462 4.618 -13.628 1.00 77.56 153 GLU A N 1
ATOM 1173 C CA . GLU A 1 153 ? 22.879 4.833 -13.943 1.00 77.56 153 GLU A CA 1
ATOM 1174 C C . GLU A 1 153 ? 23.347 6.238 -13.546 1.00 77.56 153 GLU A C 1
ATOM 1176 O O . GLU A 1 153 ? 24.423 6.393 -12.966 1.00 77.56 153 GLU A O 1
ATOM 1181 N N . GLU A 1 154 ? 22.507 7.249 -13.768 1.00 75.00 154 GLU A N 1
ATOM 1182 C CA . GLU A 1 154 ? 22.780 8.642 -13.402 1.00 75.00 154 GLU A CA 1
ATOM 1183 C C . GLU A 1 154 ? 22.788 8.879 -11.874 1.00 75.00 154 GLU A C 1
ATOM 1185 O O . GLU A 1 154 ? 23.498 9.769 -11.403 1.00 75.00 154 GLU A O 1
ATOM 1190 N N . TYR A 1 155 ? 22.053 8.078 -11.085 1.00 64.12 155 TYR A N 1
ATOM 1191 C CA . TYR A 1 155 ? 21.960 8.209 -9.618 1.00 64.12 155 TYR A CA 1
ATOM 1192 C C . TYR A 1 155 ? 22.934 7.318 -8.810 1.00 64.12 155 TYR A C 1
ATOM 1194 O O . TYR A 1 155 ? 23.003 7.475 -7.590 1.00 64.12 155 TYR A O 1
ATOM 1202 N N . GLY A 1 156 ? 23.722 6.442 -9.452 1.00 56.00 156 GLY A N 1
ATOM 1203 C CA . GLY A 1 156 ? 24.785 5.645 -8.811 1.00 56.00 156 GLY A CA 1
ATOM 1204 C C . GLY A 1 156 ? 24.519 4.132 -8.801 1.00 56.00 156 GLY A C 1
ATOM 1205 O O . GLY A 1 156 ? 24.013 3.576 -7.829 1.00 56.00 156 GLY A O 1
ATOM 1206 N N . ALA A 1 157 ? 24.910 3.461 -9.888 1.00 55.09 157 ALA A N 1
ATOM 1207 C CA . ALA A 1 157 ? 24.649 2.054 -10.215 1.00 55.09 157 ALA A CA 1
ATOM 1208 C C . ALA A 1 157 ? 25.515 1.005 -9.480 1.00 55.09 157 ALA A C 1
ATOM 1210 O O . ALA A 1 157 ? 26.269 0.262 -10.105 1.00 55.09 157 ALA A O 1
ATOM 1211 N N . ALA A 1 158 ? 25.392 0.881 -8.159 1.00 54.78 158 ALA A N 1
ATOM 1212 C CA . ALA A 1 158 ? 26.007 -0.242 -7.437 1.00 54.78 158 ALA A CA 1
ATOM 1213 C C . ALA A 1 158 ? 25.119 -0.782 -6.308 1.00 54.78 158 ALA A C 1
ATOM 1215 O O . ALA A 1 158 ? 25.583 -0.952 -5.180 1.00 54.78 158 ALA A O 1
ATOM 1216 N N . SER A 1 159 ? 23.834 -1.026 -6.588 1.00 54.34 159 SER A N 1
ATOM 1217 C CA . SER A 1 159 ? 22.926 -1.644 -5.616 1.00 54.34 159 SER A CA 1
ATOM 1218 C C . SER A 1 159 ? 22.428 -3.020 -6.101 1.00 54.34 159 SER A C 1
ATOM 1220 O O . SER A 1 159 ? 22.132 -3.172 -7.289 1.00 54.34 159 SER A O 1
ATOM 1222 N N . PRO A 1 160 ? 22.315 -4.033 -5.217 1.00 50.53 160 PRO A N 1
ATOM 1223 C CA . PRO A 1 160 ? 21.800 -5.368 -5.558 1.00 50.53 160 PRO A CA 1
ATOM 1224 C C . PRO A 1 160 ? 20.402 -5.367 -6.200 1.00 50.53 160 PRO A C 1
ATOM 1226 O O . PRO A 1 160 ? 20.034 -6.290 -6.930 1.00 50.53 160 PRO A O 1
ATOM 1229 N N . GLU A 1 161 ? 19.611 -4.329 -5.939 1.00 53.09 161 GLU A N 1
ATOM 1230 C CA . GLU A 1 161 ? 18.291 -4.115 -6.525 1.00 53.09 161 GLU A CA 1
ATOM 1231 C C . GLU A 1 161 ? 18.371 -3.850 -8.037 1.00 53.09 161 GLU A C 1
ATOM 1233 O O . GLU A 1 161 ? 17.513 -4.339 -8.773 1.00 53.09 161 GLU A O 1
ATOM 1238 N N . TYR A 1 162 ? 19.419 -3.162 -8.514 1.00 54.69 162 TYR A N 1
ATOM 1239 C CA . TYR A 1 162 ? 19.674 -2.936 -9.945 1.00 54.69 162 TYR A CA 1
ATOM 1240 C C . TYR A 1 162 ? 19.931 -4.258 -10.686 1.00 54.69 162 TYR A C 1
ATOM 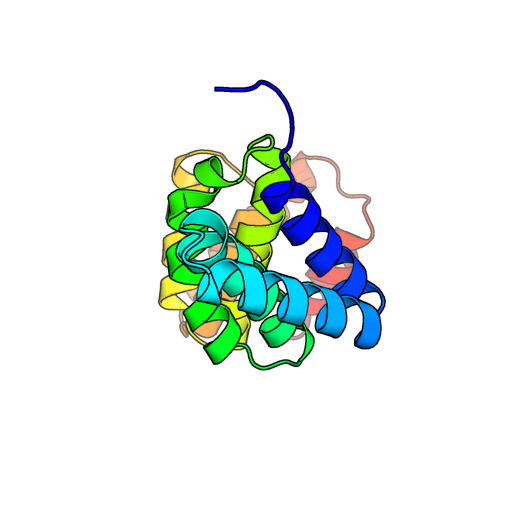1242 O O . TYR A 1 162 ? 19.356 -4.519 -11.745 1.00 54.69 162 TYR A O 1
ATOM 1250 N N . ASP A 1 163 ? 20.719 -5.151 -10.085 1.00 57.59 163 ASP A N 1
ATOM 1251 C CA . ASP A 1 163 ? 21.041 -6.456 -10.671 1.00 57.59 1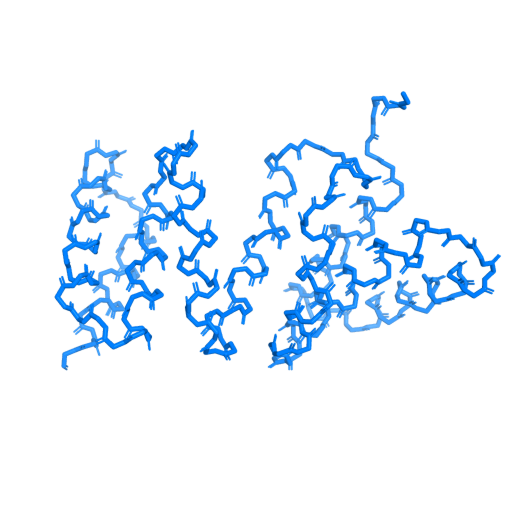63 ASP A CA 1
ATOM 1252 C C . ASP A 1 163 ? 19.832 -7.398 -10.706 1.00 57.59 163 ASP A C 1
ATOM 1254 O O . ASP A 1 163 ? 19.639 -8.146 -11.668 1.00 57.59 163 ASP A O 1
ATOM 1258 N N . ASN A 1 164 ? 18.992 -7.365 -9.666 1.00 56.81 164 ASN A N 1
ATOM 1259 C CA . ASN A 1 164 ? 17.744 -8.132 -9.635 1.00 56.81 164 ASN A CA 1
ATOM 1260 C C . ASN A 1 164 ? 16.772 -7.667 -10.727 1.00 56.81 164 ASN A C 1
ATOM 1262 O O . ASN A 1 164 ? 16.130 -8.488 -11.382 1.00 56.81 164 ASN A O 1
ATOM 1266 N N . LEU A 1 165 ? 16.697 -6.357 -10.951 1.00 57.81 165 LEU A N 1
ATOM 1267 C CA . LEU A 1 165 ? 15.821 -5.739 -11.935 1.00 57.81 165 LEU A CA 1
ATOM 1268 C C . LEU A 1 165 ? 16.231 -6.057 -13.375 1.00 57.81 165 LEU A C 1
ATOM 1270 O O . LEU A 1 165 ? 15.394 -6.479 -14.172 1.00 57.81 165 LEU A O 1
ATOM 1274 N N . ASN A 1 166 ? 17.524 -5.950 -13.690 1.00 58.06 166 ASN A N 1
ATOM 1275 C CA . ASN A 1 166 ? 18.058 -6.329 -15.001 1.00 58.06 166 ASN A CA 1
ATOM 1276 C C . ASN A 1 166 ? 17.844 -7.818 -15.308 1.00 58.06 166 ASN A C 1
ATOM 1278 O O . ASN A 1 166 ? 17.595 -8.196 -16.456 1.00 58.06 166 ASN A O 1
ATOM 1282 N N . ARG A 1 167 ? 17.877 -8.676 -14.282 1.00 65.81 167 ARG A N 1
ATOM 1283 C CA . ARG A 1 167 ? 17.585 -10.107 -14.436 1.00 65.81 167 ARG A CA 1
ATOM 1284 C C . ARG A 1 167 ? 16.117 -10.367 -14.769 1.00 65.81 167 ARG A C 1
ATOM 1286 O O . ARG A 1 167 ? 15.831 -11.201 -15.617 1.00 65.81 167 ARG A O 1
ATOM 1293 N N . LEU A 1 168 ? 15.195 -9.633 -14.152 1.00 53.50 168 LEU A N 1
ATOM 1294 C CA . LEU A 1 168 ? 13.765 -9.743 -14.454 1.00 53.50 168 LEU A CA 1
ATOM 1295 C C . LEU A 1 168 ? 13.427 -9.171 -15.843 1.00 53.50 168 LEU A C 1
ATOM 1297 O O . LEU A 1 168 ? 12.658 -9.775 -16.589 1.00 53.50 168 LEU A O 1
ATOM 1301 N N . ALA A 1 169 ? 14.049 -8.052 -16.229 1.00 46.56 169 ALA A N 1
ATOM 1302 C CA . ALA A 1 169 ? 13.854 -7.427 -17.540 1.00 46.56 169 ALA A CA 1
ATOM 1303 C C . ALA A 1 169 ? 14.373 -8.290 -18.709 1.00 46.56 169 ALA A C 1
ATOM 1305 O O . ALA A 1 169 ? 13.815 -8.251 -19.802 1.00 46.56 169 ALA A O 1
ATOM 1306 N N . SER A 1 170 ? 15.414 -9.097 -18.480 1.00 46.25 170 SER A N 1
ATOM 1307 C CA . SER A 1 170 ? 15.998 -9.994 -19.492 1.00 46.25 170 SER A CA 1
ATOM 1308 C C . SER A 1 170 ? 15.289 -11.346 -19.629 1.00 46.25 170 SER A C 1
ATOM 1310 O O . SER A 1 170 ? 15.512 -12.044 -20.612 1.00 46.25 170 SER A O 1
ATOM 1312 N N . GLN A 1 171 ? 14.415 -11.709 -18.686 1.00 42.84 171 GLN A N 1
ATOM 1313 C CA . GLN A 1 171 ? 13.637 -12.958 -18.709 1.00 42.84 171 GLN A CA 1
ATOM 1314 C C . GLN A 1 171 ? 12.264 -12.822 -19.390 1.00 42.84 171 GLN A C 1
ATOM 1316 O O . GLN A 1 171 ? 11.510 -13.787 -19.439 1.00 42.84 171 GLN A O 1
ATOM 1321 N N . SER A 1 172 ? 11.938 -11.635 -19.909 1.00 39.03 172 SER A N 1
ATOM 1322 C CA . SER A 1 172 ? 10.649 -11.324 -20.549 1.00 39.03 172 SER A CA 1
ATOM 1323 C C . SER A 1 172 ? 10.719 -11.294 -22.090 1.00 39.03 172 SER A C 1
ATOM 1325 O O . SER A 1 172 ? 9.915 -10.608 -22.721 1.00 39.03 172 SER A O 1
ATOM 1327 N N . VAL A 1 173 ? 11.688 -11.997 -22.693 1.00 40.88 173 VAL A N 1
ATOM 1328 C CA . VAL A 1 173 ? 11.825 -12.188 -24.154 1.00 40.88 173 VAL A CA 1
ATOM 1329 C C . VAL A 1 173 ? 11.596 -13.648 -24.509 1.00 40.88 173 VAL A C 1
ATOM 1331 O O . VAL A 1 173 ? 12.181 -14.507 -23.812 1.00 40.88 173 VAL A O 1
#